Protein AF-A0A8C2FF23-F1 (afdb_monomer_lite)

Radius of gyration: 22.29 Å; chains: 1; bounding box: 34×63×42 Å

Foldseek 3Di:
DVVVVVVVVVVPPDPPPVVPPPPPDDDDPPDDDDPDDDFDDDDDPPPDDDPGPVVRVVVVCVVVVHDLVVDQWDWDDDVVDTDTDGRPPPPDPDDD

Organism: Cyprinus carpio (NCBI:txid7962)

Structure (mmCIF, N/CA/C/O backbone):
data_AF-A0A8C2FF23-F1
#
_entry.id   AF-A0A8C2FF23-F1
#
loop_
_atom_site.group_PDB
_atom_site.id
_atom_site.type_symbol
_atom_site.label_atom_id
_atom_site.label_alt_id
_atom_site.label_comp_id
_atom_site.label_asym_id
_atom_site.label_entity_id
_atom_site.label_seq_id
_atom_site.pdbx_PDB_ins_code
_atom_site.Cartn_x
_atom_site.Cartn_y
_atom_site.Cartn_z
_atom_site.occupancy
_atom_site.B_iso_or_equiv
_atom_site.auth_seq_id
_atom_site.auth_comp_id
_atom_site.auth_asym_id
_atom_site.auth_atom_id
_atom_site.pdbx_PDB_model_num
ATOM 1 N N . MET A 1 1 ? -19.368 45.536 3.076 1.00 52.81 1 MET A N 1
ATOM 2 C CA . MET A 1 1 ? -19.400 44.465 2.048 1.00 52.81 1 MET A CA 1
ATOM 3 C C . MET A 1 1 ? -17.985 44.078 1.576 1.00 52.81 1 MET A C 1
ATOM 5 O O . MET A 1 1 ? -17.739 43.984 0.384 1.00 52.81 1 MET A O 1
ATOM 9 N N . HIS A 1 2 ? -17.041 43.808 2.489 1.00 62.34 2 HIS A N 1
ATOM 10 C CA . HIS A 1 2 ? -15.662 43.439 2.111 1.00 62.34 2 HIS A CA 1
ATOM 11 C C . HIS A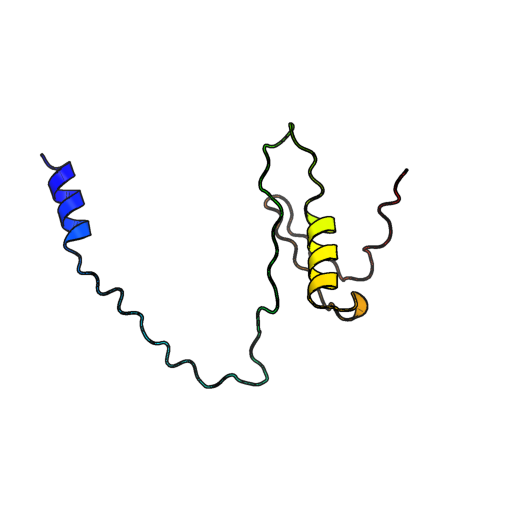 1 2 ? -15.472 41.941 1.833 1.00 62.34 2 HIS A C 1
ATOM 13 O O . HIS A 1 2 ? -14.668 41.575 0.983 1.00 62.34 2 HIS A O 1
ATOM 19 N N . ARG A 1 3 ? -16.240 41.057 2.489 1.00 61.47 3 ARG A N 1
ATOM 20 C CA . ARG A 1 3 ? -16.104 39.597 2.296 1.00 61.47 3 ARG A CA 1
ATOM 21 C C . ARG A 1 3 ? -16.434 39.138 0.870 1.00 61.47 3 ARG A C 1
ATOM 23 O O . ARG A 1 3 ? -15.812 38.202 0.386 1.00 61.47 3 ARG A O 1
ATOM 30 N N . VAL A 1 4 ? -17.373 39.804 0.193 1.00 67.12 4 VAL A N 1
ATOM 31 C CA . VAL A 1 4 ? -17.767 39.462 -1.188 1.00 67.12 4 VAL A CA 1
ATOM 32 C C . VAL A 1 4 ? -16.684 39.874 -2.193 1.00 67.12 4 VAL A C 1
ATOM 34 O O . VAL A 1 4 ? -16.403 39.138 -3.133 1.00 67.12 4 VAL A O 1
ATOM 37 N N . GLN A 1 5 ? -16.013 41.003 -1.955 1.00 64.81 5 GLN A N 1
ATOM 38 C CA . GLN A 1 5 ? -14.912 41.483 -2.798 1.00 64.81 5 GLN A CA 1
ATOM 39 C C . GLN A 1 5 ? -13.689 40.556 -2.719 1.00 64.81 5 GLN A C 1
ATOM 41 O O . GLN A 1 5 ? -13.078 40.266 -3.744 1.00 64.81 5 GLN A O 1
ATOM 46 N N . VAL A 1 6 ? -13.385 40.023 -1.528 1.00 67.12 6 VAL A N 1
ATOM 47 C CA . VAL A 1 6 ? -12.304 39.039 -1.334 1.00 67.12 6 VAL A CA 1
ATOM 48 C C . VAL A 1 6 ? -12.597 37.743 -2.098 1.00 67.12 6 VAL A C 1
ATOM 50 O O . VAL A 1 6 ? -11.738 37.253 -2.824 1.00 67.12 6 VAL A O 1
ATOM 53 N N . LEU A 1 7 ? -13.8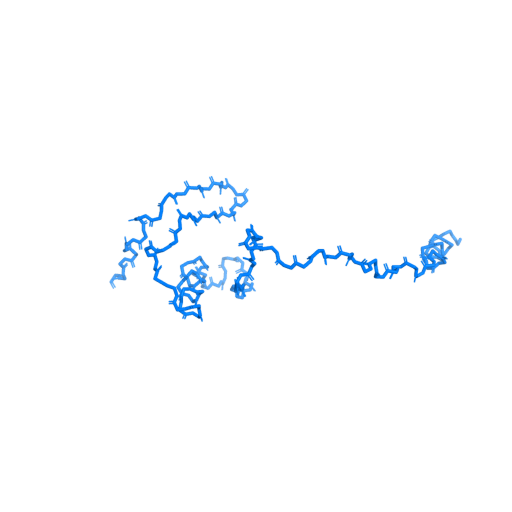28 37.223 -2.021 1.00 65.56 7 LEU A N 1
ATOM 54 C CA . LEU A 1 7 ? -14.234 36.033 -2.784 1.00 65.56 7 LEU A CA 1
ATOM 55 C C . LEU A 1 7 ? -14.171 36.263 -4.302 1.00 65.56 7 LEU A C 1
ATOM 57 O O . LEU A 1 7 ? -13.706 35.393 -5.037 1.00 65.56 7 LEU A O 1
ATOM 61 N N . SER A 1 8 ? -14.572 37.447 -4.772 1.00 65.31 8 SER A N 1
ATOM 62 C CA . SER A 1 8 ? -14.502 37.800 -6.193 1.00 65.31 8 SER A CA 1
ATOM 63 C C . SER A 1 8 ? -13.062 37.867 -6.716 1.00 65.31 8 SER A C 1
ATOM 65 O O . SER A 1 8 ? -12.825 37.501 -7.865 1.00 65.31 8 SER A O 1
ATOM 67 N N . GLY A 1 9 ? -12.092 38.286 -5.894 1.00 66.06 9 GLY A N 1
ATOM 68 C CA . GLY A 1 9 ? -10.671 38.315 -6.267 1.00 66.06 9 GLY A CA 1
ATOM 69 C C . GLY A 1 9 ? -10.076 36.922 -6.514 1.00 66.06 9 GLY A C 1
ATOM 70 O O . GLY A 1 9 ? -9.272 36.740 -7.430 1.00 66.06 9 GLY A O 1
ATOM 71 N N . HIS A 1 10 ? -10.529 35.916 -5.760 1.00 66.12 10 HIS A N 1
ATOM 72 C CA . HIS A 1 10 ? -10.107 34.525 -5.950 1.00 66.12 10 HIS A CA 1
ATOM 73 C C . HIS A 1 10 ? -10.727 33.879 -7.195 1.00 66.12 10 HIS A C 1
ATOM 75 O O . HIS A 1 10 ? -10.048 33.123 -7.881 1.00 66.12 10 HIS A O 1
ATOM 81 N N . LEU A 1 11 ? -11.979 34.211 -7.525 1.00 62.78 11 LEU A N 1
ATOM 82 C CA . LEU A 1 11 ? -12.646 33.719 -8.740 1.00 62.78 11 LEU A CA 1
ATOM 83 C C . LEU A 1 11 ? -12.117 34.387 -10.020 1.00 62.78 11 LEU A C 1
ATOM 85 O O . LEU A 1 11 ? -12.107 33.766 -11.079 1.00 62.78 11 LEU A O 1
ATOM 89 N N . SER A 1 12 ? -11.664 35.642 -9.921 1.00 57.75 12 SER A N 1
ATOM 90 C CA . SER A 1 12 ? -11.119 36.411 -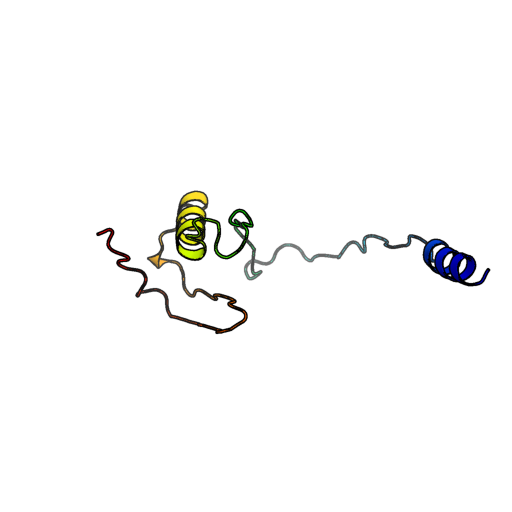11.050 1.00 57.75 12 SER A CA 1
ATOM 91 C C . SER A 1 12 ? -9.659 36.060 -11.369 1.00 57.75 12 SER A C 1
ATOM 93 O O . SER A 1 12 ? -9.158 36.395 -12.444 1.00 57.75 12 SER A O 1
ATOM 95 N N . THR A 1 13 ? -8.977 35.317 -10.483 1.00 59.72 13 THR A N 1
ATOM 96 C CA . THR A 1 13 ? -7.687 34.678 -10.790 1.00 59.72 13 THR A CA 1
ATOM 97 C C . THR A 1 13 ? -7.941 33.459 -11.674 1.00 59.72 13 THR A C 1
ATOM 99 O O . THR A 1 13 ? -7.873 32.309 -11.256 1.00 59.72 13 THR A O 1
ATOM 102 N N . ASN A 1 14 ? -8.327 33.778 -12.907 1.00 56.38 14 ASN A N 1
ATOM 103 C CA . ASN A 1 14 ? -8.010 33.114 -14.152 1.00 56.38 14 ASN A CA 1
ATOM 104 C C . ASN A 1 14 ? -7.545 31.664 -13.993 1.00 56.38 14 ASN A C 1
ATOM 106 O O . ASN A 1 14 ? -6.394 31.388 -13.649 1.00 56.38 14 ASN A O 1
ATOM 110 N N . ASN A 1 15 ? -8.480 30.781 -14.330 1.00 57.22 15 ASN A N 1
ATOM 111 C CA . ASN A 1 15 ? -8.407 29.350 -14.585 1.00 57.22 15 ASN A CA 1
ATOM 112 C C . ASN A 1 15 ? -7.327 28.943 -15.618 1.00 57.22 15 ASN A C 1
ATOM 114 O O . ASN A 1 15 ? -7.574 28.188 -16.553 1.00 57.22 15 ASN A O 1
ATOM 118 N N . ARG A 1 16 ? -6.091 29.412 -15.449 1.00 57.00 16 ARG A N 1
ATOM 119 C CA . ARG A 1 16 ? -4.898 28.833 -16.058 1.00 57.00 16 ARG A CA 1
ATOM 120 C C . ARG A 1 16 ? -4.222 27.919 -15.049 1.00 57.00 16 ARG A C 1
ATOM 122 O O . ARG A 1 16 ? -3.004 27.936 -14.903 1.00 57.00 16 ARG A O 1
ATOM 129 N N . VAL A 1 17 ? -4.997 27.005 -14.464 1.00 55.53 17 VAL A N 1
ATOM 130 C CA . VAL A 1 17 ? -4.469 25.653 -14.258 1.00 55.53 17 VAL A CA 1
ATOM 131 C C . VAL A 1 17 ? -4.395 25.032 -15.652 1.00 55.53 17 VAL A C 1
ATOM 133 O O . VAL A 1 17 ? -5.130 24.119 -16.009 1.00 55.53 17 VAL A O 1
ATOM 136 N N . GLY A 1 18 ? -3.535 25.611 -16.498 1.00 51.72 18 GLY A N 1
ATOM 137 C CA . GLY A 1 18 ? -3.039 24.912 -17.655 1.00 51.72 18 GLY A CA 1
ATOM 138 C C . GLY A 1 18 ? -2.441 23.658 -17.066 1.00 51.72 18 GLY A C 1
ATOM 139 O O . GLY A 1 18 ? -1.520 23.739 -16.251 1.00 51.72 18 GLY A O 1
ATOM 140 N N . MET A 1 19 ? -3.038 22.521 -17.403 1.00 54.41 19 MET A N 1
ATOM 141 C CA . MET A 1 19 ? -2.405 21.231 -17.252 1.00 54.41 19 MET A CA 1
ATOM 142 C C . MET A 1 19 ? -1.063 21.408 -17.957 1.00 54.41 19 MET A C 1
ATOM 144 O O . MET A 1 19 ? -1.001 21.409 -19.186 1.00 54.41 19 MET A O 1
ATOM 148 N N . ARG A 1 20 ? -0.010 21.738 -17.195 1.00 57.22 20 ARG A N 1
ATOM 149 C CA . ARG A 1 20 ? 1.343 21.777 -17.724 1.00 57.22 20 ARG A CA 1
ATOM 150 C C . ARG A 1 20 ? 1.527 20.344 -18.164 1.00 57.22 20 ARG A C 1
ATOM 152 O O . ARG A 1 20 ? 1.595 19.459 -17.314 1.00 57.22 20 ARG A O 1
ATOM 159 N N . GLN A 1 21 ? 1.459 20.111 -19.473 1.00 57.91 21 GLN A N 1
ATOM 160 C CA . GLN A 1 21 ? 1.864 18.840 -20.029 1.00 57.91 21 GLN A CA 1
ATOM 161 C C . GLN A 1 21 ? 3.311 18.716 -19.593 1.00 57.91 21 GLN A C 1
ATOM 163 O O . GLN A 1 21 ? 4.186 19.436 -20.074 1.00 57.91 21 GLN A O 1
ATOM 168 N N . SER A 1 22 ? 3.521 17.910 -18.555 1.00 63.56 22 SER A N 1
ATOM 169 C CA . SER A 1 22 ? 4.852 17.494 -18.187 1.00 63.56 22 SER A CA 1
ATOM 170 C C . SER A 1 22 ? 5.379 16.846 -19.453 1.00 63.56 22 SER A C 1
ATOM 172 O O . SER A 1 22 ? 4.755 15.912 -19.964 1.00 63.56 22 SER A O 1
ATOM 174 N N . SER A 1 23 ? 6.463 17.377 -20.008 1.00 61.66 23 SER A N 1
ATOM 175 C CA . SER A 1 23 ? 7.266 16.670 -20.996 1.00 61.66 23 SER A CA 1
ATOM 176 C C . SER A 1 23 ? 7.906 15.495 -20.260 1.00 61.66 23 SER A C 1
ATOM 178 O O . SER A 1 23 ? 9.094 15.517 -19.943 1.00 61.66 23 SER A O 1
ATOM 180 N N . ALA A 1 24 ? 7.081 14.535 -19.846 1.00 64.31 24 ALA A N 1
ATOM 181 C CA . ALA A 1 24 ? 7.530 13.326 -19.208 1.00 64.31 24 ALA A CA 1
ATOM 182 C C . ALA A 1 24 ? 8.362 12.622 -20.271 1.00 64.31 24 ALA A C 1
ATOM 184 O O . ALA A 1 24 ? 7.845 12.210 -21.311 1.00 64.31 24 ALA A O 1
ATOM 185 N N . SER A 1 25 ? 9.673 12.599 -20.039 1.00 67.88 25 SER A N 1
ATOM 186 C CA . SER A 1 25 ? 10.588 11.767 -20.800 1.00 67.88 25 SER A CA 1
ATOM 187 C C . SER A 1 25 ? 10.020 10.350 -20.846 1.00 67.88 25 SER A C 1
ATOM 189 O O . SER A 1 25 ? 9.384 9.909 -19.886 1.00 67.88 25 SER A O 1
ATOM 191 N N . ALA A 1 26 ? 10.217 9.664 -21.974 1.00 75.00 26 ALA A N 1
ATOM 192 C CA . ALA A 1 26 ? 9.810 8.275 -22.142 1.00 75.00 26 ALA A CA 1
ATOM 193 C C . ALA A 1 26 ? 10.227 7.447 -20.916 1.00 75.00 26 ALA A C 1
ATOM 195 O O . ALA A 1 26 ? 11.326 7.653 -20.397 1.00 75.00 26 ALA A O 1
ATOM 196 N N . ALA A 1 27 ? 9.336 6.555 -20.468 1.00 79.88 27 ALA A N 1
ATOM 197 C CA . ALA A 1 27 ? 9.534 5.735 -19.277 1.00 79.88 27 ALA A CA 1
ATOM 198 C C . ALA A 1 27 ? 10.923 5.084 -19.302 1.00 79.88 27 ALA A C 1
ATOM 200 O O . ALA A 1 27 ? 11.252 4.345 -20.234 1.00 79.88 27 ALA A O 1
ATOM 201 N N . ALA A 1 28 ? 11.744 5.396 -18.302 1.00 84.75 28 ALA A N 1
ATOM 202 C CA . ALA A 1 28 ? 13.078 4.844 -18.189 1.00 84.75 28 ALA A CA 1
ATOM 203 C C . ALA A 1 28 ? 13.024 3.492 -17.456 1.00 84.75 28 ALA A C 1
ATOM 205 O O . ALA A 1 28 ? 12.185 3.294 -16.574 1.00 84.75 28 ALA A O 1
ATOM 206 N N . PRO A 1 29 ? 13.950 2.557 -17.746 1.00 88.06 29 PRO A N 1
ATOM 207 C CA . PRO A 1 29 ? 13.975 1.243 -17.095 1.00 88.06 29 PRO A CA 1
ATOM 208 C C . PRO A 1 29 ? 14.152 1.300 -15.569 1.00 88.06 29 PRO A C 1
ATOM 210 O O . PRO A 1 29 ? 13.855 0.327 -14.885 1.00 88.06 29 PRO A O 1
ATOM 213 N N . ASN A 1 30 ? 14.661 2.421 -15.050 1.00 89.38 30 ASN A N 1
ATOM 214 C CA . ASN A 1 30 ? 15.001 2.618 -13.639 1.00 89.38 30 ASN A CA 1
ATOM 215 C C . ASN A 1 30 ? 13.998 3.514 -12.894 1.00 89.38 30 ASN A C 1
ATOM 217 O O . ASN A 1 30 ? 14.265 3.919 -11.762 1.00 89.38 30 ASN A O 1
ATOM 221 N N . ASP A 1 31 ? 12.874 3.859 -13.521 1.00 90.62 31 ASP A N 1
ATOM 222 C CA . ASP A 1 31 ? 11.850 4.668 -12.871 1.00 90.62 31 ASP A CA 1
ATOM 223 C C . ASP A 1 31 ? 11.126 3.856 -11.788 1.00 90.62 31 ASP A C 1
ATOM 225 O O . ASP A 1 31 ? 10.792 2.682 -11.964 1.00 90.62 31 ASP A O 1
ATOM 229 N N . ILE A 1 32 ? 10.849 4.491 -10.647 1.00 88.56 32 ILE A N 1
ATOM 230 C CA . ILE A 1 32 ? 10.102 3.863 -9.554 1.00 88.56 32 ILE A CA 1
ATOM 231 C C . ILE A 1 32 ? 8.605 3.992 -9.833 1.00 88.56 32 ILE A C 1
ATOM 233 O O . ILE A 1 32 ? 8.047 5.090 -9.814 1.00 88.56 32 ILE A O 1
ATOM 237 N N . ALA A 1 33 ? 7.946 2.858 -10.065 1.00 90.62 33 ALA A N 1
ATOM 238 C CA . ALA A 1 33 ? 6.524 2.799 -10.381 1.00 90.62 33 ALA A CA 1
ATOM 239 C C . ALA A 1 33 ? 5.665 2.409 -9.166 1.00 90.62 33 ALA A C 1
ATOM 241 O O . ALA A 1 33 ? 6.027 1.540 -8.371 1.00 90.62 33 ALA A O 1
ATOM 242 N N . VAL A 1 34 ? 4.474 3.006 -9.058 1.00 92.00 34 VAL A N 1
ATOM 243 C CA . VAL A 1 34 ? 3.436 2.560 -8.117 1.00 92.00 34 VAL A CA 1
ATOM 244 C C . VAL A 1 34 ? 2.624 1.457 -8.787 1.00 92.00 34 VAL A C 1
ATOM 246 O O . VAL A 1 34 ? 1.852 1.723 -9.702 1.00 92.00 34 VAL A O 1
ATOM 249 N N . VAL A 1 35 ? 2.806 0.216 -8.335 1.00 92.75 35 VAL A N 1
ATOM 250 C CA . VAL A 1 35 ? 2.171 -0.962 -8.953 1.00 92.75 35 VAL A CA 1
ATOM 251 C C . VAL A 1 35 ? 0.712 -1.122 -8.521 1.00 92.75 35 VAL A C 1
ATOM 253 O O . VAL A 1 35 ? -0.145 -1.463 -9.331 1.00 92.75 35 VAL A O 1
ATOM 256 N N . HIS A 1 36 ? 0.417 -0.888 -7.241 1.00 93.56 36 HIS A N 1
ATOM 257 C CA . HIS A 1 36 ? -0.911 -1.111 -6.675 1.00 93.56 36 HIS A CA 1
ATOM 258 C C . HIS A 1 36 ? -1.159 -0.224 -5.445 1.00 93.56 36 HIS A C 1
ATOM 260 O O . HIS A 1 36 ? -0.216 0.175 -4.760 1.00 93.56 36 HIS A O 1
ATOM 266 N N . GLY A 1 37 ? -2.430 0.065 -5.146 1.00 90.31 37 GLY A N 1
ATOM 267 C CA . GLY A 1 37 ? -2.837 0.845 -3.979 1.00 90.31 37 GLY A CA 1
ATOM 268 C C . GLY A 1 37 ? -4.194 0.404 -3.435 1.00 90.31 37 GLY A C 1
ATOM 269 O O . GLY A 1 37 ? -5.203 0.485 -4.129 1.00 90.31 37 GLY A O 1
ATOM 270 N N . LEU A 1 38 ? -4.218 -0.009 -2.166 1.00 93.06 38 LEU A N 1
ATOM 271 C CA . LEU A 1 38 ? -5.421 -0.448 -1.461 1.00 93.06 38 LEU A CA 1
ATOM 272 C C . LEU A 1 38 ? -5.514 0.231 -0.093 1.00 93.06 38 LEU A C 1
ATOM 274 O O . LEU A 1 38 ? -4.507 0.459 0.577 1.00 93.06 38 LEU A O 1
ATOM 278 N N . ARG A 1 39 ? -6.739 0.534 0.345 1.00 91.25 39 ARG A N 1
ATOM 279 C CA . ARG A 1 39 ? -7.009 1.091 1.675 1.00 91.25 39 ARG A CA 1
ATOM 280 C C . ARG A 1 39 ? -8.157 0.363 2.356 1.00 91.25 39 ARG A C 1
ATOM 282 O O . ARG A 1 39 ? -9.086 -0.096 1.695 1.00 91.25 39 ARG A O 1
ATOM 289 N N . THR A 1 40 ? -8.145 0.334 3.684 1.00 88.81 40 THR A N 1
ATOM 290 C CA . THR A 1 40 ? -9.317 -0.095 4.454 1.00 88.81 40 THR A CA 1
ATOM 291 C C . THR A 1 40 ? -10.406 0.973 4.456 1.00 88.81 40 THR A C 1
ATOM 293 O O . THR A 1 40 ? -10.138 2.165 4.284 1.00 88.81 40 THR A O 1
ATOM 296 N N . ALA A 1 41 ? -11.639 0.565 4.760 1.00 87.75 41 ALA A N 1
ATOM 297 C CA . ALA A 1 41 ? -12.684 1.505 5.142 1.00 87.75 41 ALA A CA 1
ATOM 298 C C . ALA A 1 41 ? -12.261 2.337 6.369 1.00 87.75 41 ALA A C 1
ATOM 300 O O . ALA A 1 41 ? -11.567 1.851 7.268 1.00 87.75 41 ALA A O 1
ATOM 301 N N . ILE A 1 42 ? -12.697 3.597 6.413 1.00 85.69 42 ILE A N 1
ATOM 302 C CA . ILE A 1 42 ? -12.451 4.500 7.540 1.00 85.69 42 ILE A CA 1
ATOM 303 C C . ILE A 1 42 ? -13.617 4.346 8.515 1.00 85.69 42 ILE A C 1
ATOM 305 O O . ILE A 1 42 ? -14.749 4.704 8.201 1.00 85.69 42 ILE A O 1
ATOM 309 N N . SER A 1 43 ? -13.344 3.796 9.694 1.00 81.56 43 SER A N 1
ATOM 310 C CA . SER A 1 43 ? -14.348 3.579 10.741 1.00 81.56 43 SER A CA 1
ATOM 311 C C . SER A 1 43 ? -14.091 4.461 11.970 1.00 81.56 43 SER A C 1
ATOM 313 O O . SER A 1 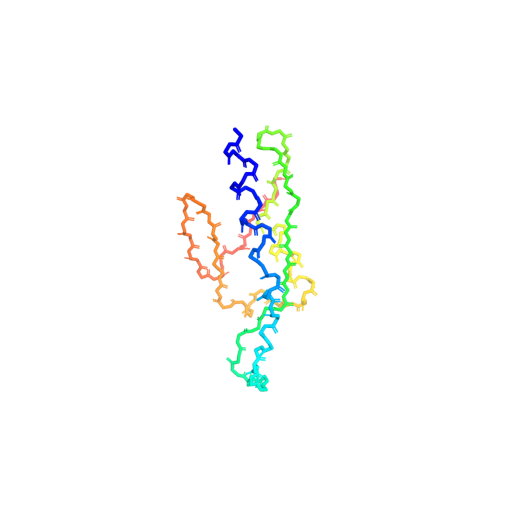43 ? -13.007 5.018 12.156 1.00 81.56 43 SER A O 1
ATOM 315 N N . ARG A 1 44 ? -15.111 4.648 12.814 1.00 80.44 44 ARG A N 1
ATOM 316 C CA . ARG A 1 44 ? -14.973 5.459 14.030 1.00 80.44 44 ARG A CA 1
ATOM 317 C C . ARG A 1 44 ? -14.135 4.721 15.070 1.00 80.44 44 ARG A C 1
ATOM 319 O O . ARG A 1 44 ? -14.395 3.557 15.378 1.00 80.44 44 ARG A O 1
ATOM 326 N N . ALA A 1 45 ? -13.172 5.427 15.658 1.00 80.12 45 ALA A N 1
ATOM 327 C CA . ALA A 1 45 ? -12.362 4.900 16.751 1.00 80.12 45 ALA A CA 1
ATOM 328 C C . ALA A 1 45 ? -13.244 4.392 17.910 1.00 80.12 45 ALA A C 1
ATOM 330 O O . ALA A 1 45 ? -14.305 4.953 18.185 1.00 80.12 45 ALA A O 1
ATOM 331 N N . LYS A 1 46 ? -12.789 3.332 18.592 1.00 73.31 46 LYS A N 1
ATOM 332 C CA . LYS A 1 46 ? -13.423 2.710 19.776 1.00 73.31 46 LYS A CA 1
ATOM 333 C C . LYS A 1 46 ? -14.808 2.066 19.580 1.00 73.31 46 LYS A C 1
ATOM 335 O O . LYS A 1 46 ? -15.318 1.491 20.534 1.00 73.31 46 LYS A O 1
ATOM 340 N N . ARG A 1 47 ? -15.421 2.128 18.392 1.00 69.31 47 ARG A N 1
ATOM 341 C CA . ARG A 1 47 ? -16.771 1.573 18.142 1.00 69.31 47 ARG A CA 1
ATOM 342 C C . ARG A 1 47 ? -16.847 0.608 16.949 1.00 69.31 47 ARG A C 1
ATOM 344 O O . ARG A 1 47 ? -17.924 0.105 16.653 1.00 69.31 47 ARG A O 1
ATOM 351 N N . GLY A 1 48 ? -15.728 0.350 16.272 1.00 64.88 48 GLY A N 1
ATOM 352 C CA . GLY A 1 48 ? -15.633 -0.578 15.141 1.00 64.88 48 GLY A CA 1
ATOM 353 C C . GLY A 1 48 ? -14.530 -1.622 15.320 1.00 64.88 48 GLY A C 1
ATOM 354 O O . GLY A 1 48 ? -13.581 -1.416 16.076 1.00 64.88 48 GLY A O 1
ATOM 355 N N . SER A 1 49 ? -14.650 -2.740 14.603 1.00 64.88 49 SER A N 1
ATOM 356 C CA . SER A 1 49 ? -13.612 -3.765 14.481 1.00 64.88 49 SER A CA 1
ATOM 357 C C . SER A 1 49 ? -12.572 -3.332 13.444 1.00 64.88 49 SER A C 1
ATOM 359 O O . SER A 1 49 ? -12.884 -3.236 12.258 1.00 64.88 49 SER A O 1
ATOM 361 N N . PHE A 1 50 ? -11.335 -3.082 13.871 1.00 65.00 50 PHE A N 1
ATOM 362 C CA . PHE A 1 50 ? -10.253 -2.653 12.986 1.00 65.00 50 PHE A CA 1
ATOM 363 C C . PHE A 1 50 ? -9.097 -3.656 13.001 1.00 65.00 50 PHE A C 1
ATOM 365 O O . PHE A 1 50 ? -8.360 -3.755 13.976 1.00 65.00 50 PHE A O 1
ATOM 372 N N . LYS A 1 51 ? -8.903 -4.363 11.885 1.00 65.44 51 LYS A N 1
ATOM 373 C CA . LYS A 1 51 ? -7.659 -5.076 11.556 1.00 65.44 51 LYS A CA 1
ATOM 374 C C . LYS A 1 51 ? -7.053 -4.383 10.338 1.00 65.44 51 LYS A C 1
ATOM 376 O O . LYS A 1 51 ? -7.332 -4.770 9.211 1.00 65.44 51 LYS A O 1
ATOM 381 N N . LEU A 1 52 ? -6.342 -3.275 10.563 1.00 78.62 52 LEU A N 1
ATOM 382 C CA . LEU A 1 52 ? -6.041 -2.316 9.492 1.00 78.62 52 LEU A CA 1
ATOM 383 C C . LEU A 1 52 ? -4.885 -2.757 8.586 1.00 78.62 52 LEU A C 1
ATOM 385 O O . LEU A 1 52 ? -5.040 -2.825 7.373 1.00 78.62 52 LEU A O 1
ATOM 389 N N . LEU A 1 53 ? -3.728 -3.066 9.178 1.00 85.44 53 LEU A N 1
ATOM 390 C CA . LEU A 1 53 ? -2.489 -3.240 8.418 1.00 85.44 53 LEU A CA 1
ATOM 391 C C . LEU A 1 53 ? -2.365 -4.631 7.783 1.00 85.44 53 LEU A C 1
ATOM 393 O O . LEU A 1 53 ? -2.060 -4.741 6.599 1.00 85.44 53 LEU A O 1
ATOM 397 N N . SER A 1 54 ? -2.639 -5.694 8.545 1.00 87.44 54 SER A N 1
ATOM 398 C CA . SER A 1 54 ? -2.486 -7.073 8.059 1.00 87.44 54 SER A CA 1
ATOM 399 C C . SER A 1 54 ? -3.459 -7.417 6.930 1.00 87.44 54 SER A C 1
ATOM 401 O O . SER A 1 54 ? -3.085 -8.122 5.992 1.00 87.44 54 SER A O 1
ATOM 403 N N . ALA A 1 55 ? -4.686 -6.888 6.991 1.00 89.44 55 ALA A N 1
ATOM 404 C CA . ALA A 1 55 ? -5.694 -7.081 5.954 1.00 89.44 55 ALA A CA 1
ATOM 405 C C . ALA A 1 55 ? -5.252 -6.461 4.623 1.00 89.44 55 ALA A C 1
ATOM 407 O O . ALA A 1 55 ? -5.323 -7.124 3.591 1.00 89.44 55 ALA A O 1
ATOM 408 N N . VAL A 1 56 ? -4.744 -5.223 4.654 1.00 90.69 56 VAL A N 1
ATOM 409 C CA . VAL A 1 56 ? -4.268 -4.536 3.445 1.00 90.69 56 VAL A CA 1
ATOM 410 C C . VAL A 1 56 ? -3.027 -5.219 2.895 1.00 90.69 56 VAL A C 1
ATOM 412 O O . VAL A 1 56 ? -3.013 -5.545 1.716 1.00 90.69 56 VAL A O 1
ATOM 415 N N . MET A 1 57 ? -2.027 -5.518 3.729 1.00 91.12 57 MET A N 1
ATOM 416 C CA . MET A 1 57 ? -0.810 -6.190 3.256 1.00 91.12 57 MET A CA 1
ATOM 417 C C . MET A 1 57 ? -1.110 -7.535 2.592 1.00 91.12 57 MET A C 1
ATOM 419 O O . MET A 1 57 ? -0.583 -7.832 1.523 1.00 91.12 57 MET A O 1
ATOM 423 N N . SER A 1 58 ? -2.014 -8.325 3.175 1.00 90.25 58 SER A N 1
ATOM 424 C CA . SER A 1 58 ? -2.409 -9.612 2.598 1.00 90.25 58 SER A CA 1
ATOM 425 C C . SER A 1 58 ? -3.169 -9.456 1.282 1.00 90.25 58 SER A C 1
ATOM 427 O O . SER A 1 58 ? -2.988 -10.265 0.379 1.00 90.25 58 SER A O 1
ATOM 429 N N . ALA A 1 59 ? -4.040 -8.452 1.177 1.00 91.88 59 ALA A N 1
ATOM 430 C CA . ALA A 1 59 ? -4.820 -8.208 -0.030 1.00 91.88 59 ALA A CA 1
ATOM 431 C C . ALA A 1 59 ? -3.940 -7.688 -1.175 1.00 91.88 59 ALA A C 1
ATOM 433 O O . ALA A 1 59 ? -4.003 -8.240 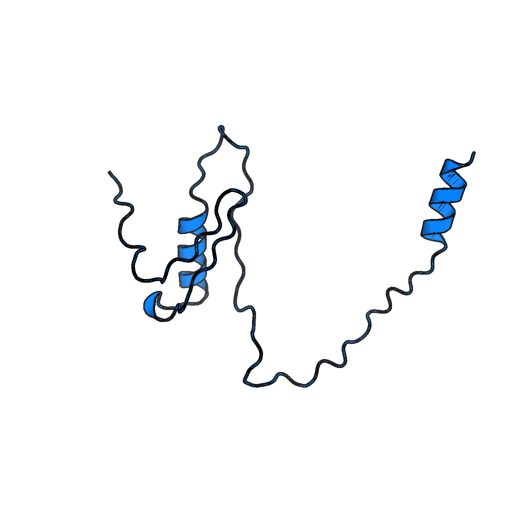-2.264 1.00 91.88 59 ALA A O 1
ATOM 434 N N . VAL A 1 60 ? -3.029 -6.743 -0.915 1.00 93.62 60 VAL A N 1
ATOM 435 C CA . VAL A 1 60 ? -2.101 -6.228 -1.938 1.00 93.62 60 VAL A CA 1
ATOM 436 C C . VAL A 1 60 ? -1.210 -7.338 -2.499 1.00 93.62 60 VAL A C 1
ATOM 438 O O . VAL A 1 60 ? -1.056 -7.454 -3.711 1.00 93.62 60 VAL A O 1
ATOM 441 N N . LEU A 1 61 ? -0.644 -8.191 -1.637 1.00 92.44 61 LEU A N 1
ATOM 442 C CA . LEU A 1 61 ? 0.203 -9.300 -2.093 1.00 92.44 61 LEU A CA 1
ATOM 443 C C . LEU A 1 61 ? -0.575 -10.311 -2.945 1.00 92.44 61 LEU A C 1
ATOM 445 O O . LEU A 1 61 ? -0.029 -10.839 -3.912 1.00 92.44 61 LEU A O 1
ATOM 449 N N . LYS A 1 62 ? -1.850 -10.553 -2.617 1.00 94.12 62 LYS A N 1
ATOM 450 C CA . LYS A 1 62 ? -2.735 -11.416 -3.409 1.00 94.12 62 LYS A CA 1
ATOM 451 C C . LYS A 1 62 ? -3.110 -10.782 -4.745 1.00 94.12 62 LYS A C 1
ATOM 453 O O . LYS A 1 62 ? -3.007 -11.462 -5.758 1.00 94.12 62 LYS A O 1
ATOM 458 N N . ASP A 1 63 ? -3.486 -9.507 -4.753 1.00 94.56 63 ASP A N 1
ATOM 459 C CA . ASP A 1 63 ? -3.954 -8.803 -5.952 1.00 94.56 63 ASP A CA 1
ATOM 460 C C . ASP A 1 63 ? -2.848 -8.669 -7.006 1.00 94.56 63 ASP A C 1
ATOM 462 O O . ASP A 1 63 ? -3.108 -8.808 -8.198 1.00 94.56 63 ASP A O 1
ATOM 466 N N . VAL A 1 64 ? -1.601 -8.447 -6.575 1.00 94.38 64 VAL A N 1
ATOM 467 C CA . VAL A 1 64 ? -0.437 -8.379 -7.479 1.00 94.38 64 VAL A CA 1
ATOM 468 C C . VAL A 1 64 ? 0.179 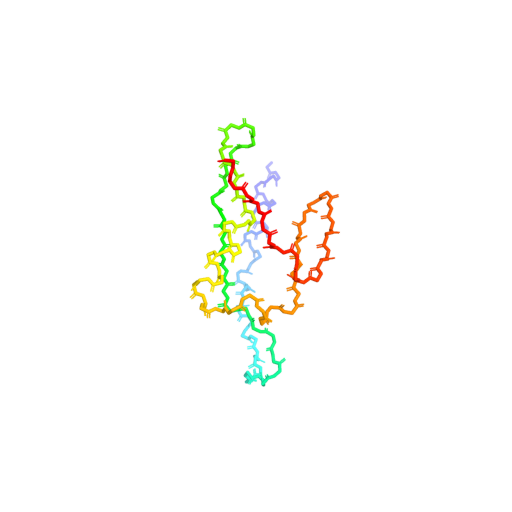-9.769 -7.725 1.00 94.38 64 VAL A C 1
ATOM 470 O O . VAL A 1 64 ? 1.032 -9.928 -8.593 1.00 94.38 64 VAL A O 1
ATOM 473 N N . GLY A 1 65 ? -0.228 -10.797 -6.972 1.00 92.81 65 GLY A N 1
ATOM 474 C CA . GLY A 1 65 ? 0.353 -12.141 -7.060 1.00 92.81 65 GLY A CA 1
ATOM 475 C C . GLY A 1 65 ? 1.831 -12.200 -6.652 1.00 92.81 65 GLY A C 1
ATOM 476 O O . GLY A 1 65 ? 2.572 -13.070 -7.112 1.00 92.81 65 GLY A O 1
ATOM 477 N N . LEU A 1 66 ? 2.287 -11.268 -5.808 1.00 91.75 66 LEU A N 1
ATOM 478 C CA . LEU A 1 66 ? 3.679 -11.197 -5.369 1.00 91.75 66 LEU A CA 1
ATOM 479 C C . LEU A 1 66 ? 3.933 -12.120 -4.180 1.00 91.75 66 LEU A C 1
ATOM 481 O O . LEU A 1 66 ? 3.180 -12.159 -3.206 1.00 91.75 66 LEU A O 1
ATOM 485 N N . ARG A 1 67 ? 5.067 -12.823 -4.223 1.00 91.44 67 ARG A N 1
ATOM 486 C CA . ARG A 1 67 ? 5.548 -13.586 -3.070 1.00 91.44 67 ARG A CA 1
ATOM 487 C C . ARG A 1 67 ? 6.090 -12.620 -2.009 1.00 91.44 67 ARG A C 1
ATOM 489 O O . ARG A 1 67 ? 6.913 -11.775 -2.360 1.00 91.44 67 ARG A O 1
ATOM 496 N N . PRO A 1 68 ? 5.743 -12.788 -0.719 1.00 88.19 68 PRO A N 1
ATOM 497 C CA . PRO A 1 68 ? 6.251 -11.930 0.355 1.00 88.19 68 PRO A CA 1
ATOM 498 C C . PRO A 1 68 ? 7.785 -11.874 0.430 1.00 88.19 68 PRO A C 1
ATOM 500 O O . PRO A 1 68 ? 8.345 -10.862 0.826 1.00 88.19 68 PRO A O 1
ATOM 503 N N . SER A 1 69 ? 8.475 -12.937 0.004 1.00 89.69 69 SER A N 1
ATOM 504 C CA . SER A 1 69 ? 9.942 -13.024 -0.012 1.00 89.69 69 SER A CA 1
ATOM 505 C C . SER A 1 69 ? 10.627 -12.086 -1.013 1.00 89.69 69 SER A C 1
ATOM 507 O O . SER A 1 69 ? 11.838 -11.920 -0.946 1.00 89.69 69 SER A O 1
ATOM 509 N N . LEU A 1 70 ? 9.887 -11.539 -1.984 1.00 90.62 70 LEU A N 1
ATOM 510 C CA . LEU A 1 70 ? 10.405 -10.573 -2.961 1.00 90.62 70 LEU A CA 1
ATOM 511 C C . LEU A 1 70 ? 10.286 -9.126 -2.466 1.00 90.62 70 LEU A C 1
ATOM 513 O O . LEU A 1 70 ? 10.772 -8.209 -3.122 1.00 90.62 70 LEU A O 1
ATOM 517 N N . LEU A 1 71 ? 9.620 -8.911 -1.331 1.00 89.06 71 LEU A N 1
ATOM 518 C CA . LEU A 1 71 ? 9.441 -7.594 -0.747 1.00 89.06 71 LEU A CA 1
ATOM 519 C C . LEU A 1 71 ? 10.718 -7.207 0.010 1.00 89.06 71 LEU A C 1
ATOM 521 O O . LEU A 1 71 ? 11.063 -7.833 1.009 1.00 89.06 71 LEU A O 1
ATOM 525 N N . GLY A 1 72 ? 11.437 -6.203 -0.497 1.00 89.94 72 GLY A N 1
ATOM 526 C CA . GLY A 1 72 ? 12.729 -5.790 0.064 1.00 89.94 72 GLY A CA 1
ATOM 527 C C . GLY A 1 72 ? 12.617 -5.009 1.373 1.00 89.94 72 GLY A C 1
ATOM 528 O O . GLY A 1 72 ? 13.446 -5.185 2.261 1.00 89.94 72 GLY A O 1
ATOM 529 N N . ASP A 1 73 ? 11.587 -4.173 1.506 1.00 89.19 73 ASP A N 1
ATOM 530 C CA . ASP A 1 73 ? 11.340 -3.376 2.708 1.00 89.19 73 ASP A CA 1
ATOM 531 C C . ASP A 1 73 ? 9.857 -2.993 2.826 1.00 89.19 73 ASP A C 1
ATOM 533 O O . ASP A 1 73 ? 9.113 -3.002 1.840 1.00 89.19 73 ASP A O 1
ATOM 537 N N . VAL A 1 74 ? 9.427 -2.653 4.041 1.00 88.88 74 VAL A N 1
ATOM 538 C CA . VAL A 1 74 ? 8.073 -2.194 4.352 1.00 88.88 74 VAL A CA 1
ATOM 539 C C . VAL A 1 74 ? 8.140 -0.960 5.245 1.00 88.88 74 VAL A C 1
ATOM 541 O O . VAL A 1 74 ? 8.409 -1.039 6.443 1.00 88.88 74 VAL A O 1
ATOM 544 N N . CYS A 1 75 ? 7.788 0.189 4.672 1.00 87.38 75 CYS A N 1
ATOM 545 C CA . CYS A 1 75 ? 7.654 1.442 5.408 1.00 87.38 75 CYS A CA 1
ATOM 546 C C . CYS A 1 75 ? 6.212 1.622 5.903 1.00 87.38 75 CYS A C 1
ATOM 548 O O . CYS A 1 75 ? 5.290 1.768 5.097 1.00 87.38 75 CYS A O 1
ATOM 550 N N . VAL A 1 76 ? 6.003 1.665 7.225 1.00 87.50 76 VAL A N 1
ATOM 551 C CA . VAL A 1 76 ? 4.680 1.913 7.825 1.00 87.50 76 VAL A CA 1
ATOM 552 C C . VAL A 1 76 ? 4.652 3.282 8.497 1.00 87.50 76 VAL A C 1
ATOM 554 O O . VAL A 1 76 ? 5.268 3.502 9.538 1.00 87.50 76 VAL A O 1
ATOM 557 N N . GLY A 1 77 ? 3.881 4.207 7.926 1.00 83.75 77 GLY A N 1
ATOM 558 C CA . GLY A 1 77 ? 3.614 5.499 8.548 1.00 83.75 77 GLY A CA 1
ATOM 559 C C . GLY A 1 77 ? 2.563 5.373 9.649 1.00 83.75 77 GLY A C 1
ATOM 560 O O . GLY A 1 77 ? 1.375 5.246 9.357 1.00 83.75 77 GLY A O 1
ATOM 561 N N . ASN A 1 78 ? 2.974 5.441 10.914 1.00 79.38 78 ASN A N 1
ATOM 562 C CA . ASN A 1 78 ? 2.063 5.642 12.037 1.00 79.38 78 ASN A CA 1
ATOM 563 C C . ASN A 1 78 ? 2.391 6.996 12.694 1.00 79.38 78 ASN A C 1
ATOM 565 O O . ASN A 1 78 ? 3.546 7.243 13.034 1.00 79.38 78 ASN A O 1
ATOM 569 N N . PRO A 1 79 ? 1.400 7.888 12.895 1.00 63.72 79 PRO A N 1
ATOM 570 C CA . PRO A 1 79 ? 1.636 9.239 13.410 1.00 63.72 79 PRO A CA 1
ATOM 571 C C . PRO A 1 79 ? 2.282 9.282 14.802 1.00 63.72 79 PRO A C 1
ATOM 573 O O . PRO A 1 79 ? 2.745 10.338 15.217 1.00 63.72 79 PRO A O 1
ATOM 576 N N . LYS A 1 80 ? 2.300 8.164 15.539 1.00 60.66 80 LYS A N 1
ATOM 577 C CA . LYS A 1 80 ? 2.966 8.061 16.844 1.00 60.66 80 LYS A CA 1
ATOM 578 C C . LYS A 1 80 ? 4.326 7.366 16.803 1.00 60.66 80 LYS A C 1
ATOM 580 O O . LYS A 1 80 ? 5.087 7.522 17.748 1.00 60.66 80 LYS A O 1
ATOM 585 N N . VAL A 1 81 ? 4.609 6.570 15.771 1.00 50.38 81 VAL A N 1
ATOM 586 C CA . VAL A 1 81 ? 5.779 5.685 15.700 1.00 50.38 81 VAL A CA 1
ATOM 587 C C . VAL A 1 81 ? 6.137 5.456 14.230 1.00 50.38 81 VAL A C 1
ATOM 589 O O . VAL A 1 81 ? 5.335 4.899 13.488 1.00 50.38 81 VAL A O 1
ATOM 592 N N . ILE A 1 82 ? 7.344 5.831 13.807 1.00 49.06 82 ILE A N 1
ATOM 593 C CA . ILE A 1 82 ? 7.889 5.386 12.517 1.00 49.06 82 ILE A CA 1
ATOM 594 C C . ILE A 1 82 ? 8.636 4.081 12.792 1.00 49.06 82 ILE A C 1
ATOM 596 O O . ILE A 1 82 ? 9.635 4.086 13.504 1.00 49.06 82 ILE A O 1
ATOM 600 N N . HIS A 1 83 ? 8.122 2.966 12.276 1.00 55.59 83 HIS A N 1
ATOM 601 C CA . HIS A 1 83 ? 8.791 1.666 12.333 1.00 55.59 83 HIS A CA 1
ATOM 602 C C . HIS A 1 83 ? 9.235 1.292 10.916 1.00 55.59 83 HIS A C 1
ATOM 604 O O . HIS A 1 83 ? 8.401 1.167 10.018 1.00 55.59 83 HIS A O 1
ATOM 610 N N . THR A 1 84 ? 10.538 1.100 10.735 1.00 52.69 84 THR A N 1
ATOM 611 C CA . THR A 1 84 ? 11.140 0.403 9.595 1.00 52.69 84 THR A CA 1
ATOM 612 C C . THR A 1 84 ? 11.620 -0.947 10.108 1.00 52.69 84 THR A C 1
ATOM 614 O O . THR A 1 84 ? 12.486 -1.019 10.978 1.00 52.69 84 THR A O 1
ATOM 617 N N . THR A 1 85 ? 11.005 -2.028 9.636 1.00 51.16 85 THR A N 1
ATOM 618 C CA . THR A 1 85 ? 11.395 -3.393 10.011 1.00 51.16 85 THR A CA 1
ATOM 619 C C . THR A 1 85 ? 11.731 -4.178 8.752 1.00 51.16 85 THR A C 1
ATOM 621 O O . THR A 1 85 ? 10.869 -4.249 7.872 1.00 51.16 85 THR A O 1
ATOM 624 N N . PRO A 1 86 ? 12.911 -4.820 8.670 1.00 48.06 86 PRO A N 1
ATOM 625 C CA . PRO A 1 86 ? 13.188 -5.759 7.593 1.00 48.06 86 PRO A CA 1
ATOM 626 C C . PRO A 1 86 ? 12.156 -6.899 7.620 1.00 48.06 86 PRO A C 1
ATOM 628 O O . PRO A 1 86 ? 11.674 -7.307 8.678 1.00 48.06 86 PRO A O 1
ATOM 631 N N . VAL A 1 87 ? 11.802 -7.404 6.439 1.00 50.09 87 VAL A N 1
ATOM 632 C CA . VAL A 1 87 ? 10.570 -8.168 6.174 1.00 50.09 87 VAL A CA 1
ATOM 633 C C . VAL A 1 87 ? 10.466 -9.600 6.765 1.00 50.09 87 VAL A C 1
ATOM 635 O O . VAL A 1 87 ? 9.342 -10.105 6.794 1.00 50.09 87 VAL A O 1
ATOM 638 N N . PRO A 1 88 ? 11.483 -10.312 7.313 1.00 44.81 88 PRO A N 1
ATOM 639 C CA . PRO A 1 88 ? 11.280 -11.729 7.638 1.00 44.81 88 PRO A CA 1
ATOM 640 C C . PRO A 1 88 ? 10.523 -12.004 8.958 1.00 44.81 88 PRO A C 1
ATOM 642 O O . PRO A 1 88 ? 10.504 -13.144 9.407 1.00 44.81 88 PRO A O 1
ATOM 645 N N . GLN A 1 89 ? 9.879 -11.016 9.595 1.00 43.88 89 GLN A N 1
ATOM 646 C CA . GLN A 1 89 ? 9.201 -11.174 10.899 1.00 43.88 89 GLN A CA 1
ATOM 647 C C . GLN A 1 89 ? 7.714 -10.763 10.860 1.00 43.88 89 GLN A C 1
ATOM 649 O O . GLN A 1 89 ? 7.230 -10.010 11.698 1.00 43.88 89 GLN A O 1
ATOM 654 N N . LEU A 1 90 ? 6.962 -11.272 9.882 1.00 48.22 90 LEU A N 1
ATOM 655 C CA . LEU A 1 90 ? 5.490 -11.225 9.863 1.00 48.22 90 LEU A CA 1
ATOM 656 C C . LEU A 1 90 ? 4.911 -12.648 9.837 1.00 48.22 90 LEU A C 1
ATOM 658 O O . LEU A 1 90 ? 4.019 -12.971 9.058 1.00 48.22 90 LEU A O 1
ATOM 662 N N . THR A 1 91 ? 5.432 -13.526 10.694 1.00 45.84 91 THR A N 1
ATOM 663 C CA . THR A 1 91 ? 4.819 -14.828 10.972 1.00 45.84 91 THR A CA 1
ATOM 664 C C . THR A 1 91 ? 4.140 -14.805 12.335 1.00 45.84 91 THR A C 1
ATOM 666 O O . THR A 1 91 ? 4.779 -14.540 13.347 1.00 45.84 91 THR A O 1
ATOM 669 N N . SER A 1 92 ? 2.857 -15.165 12.327 1.00 39.78 92 SER A N 1
ATOM 670 C CA . SER A 1 92 ? 2.003 -15.483 13.476 1.00 39.78 92 SER A CA 1
ATOM 671 C C . SER A 1 92 ? 1.439 -14.306 14.289 1.00 39.78 92 SER A C 1
ATOM 673 O O . SER A 1 92 ? 1.930 -13.935 15.349 1.00 39.78 92 SER A O 1
ATOM 675 N N . CYS A 1 93 ? 0.291 -13.783 13.846 1.00 38.59 93 CYS A N 1
ATOM 676 C CA . CYS A 1 93 ? -0.788 -13.523 14.799 1.00 38.59 93 CYS A CA 1
ATOM 677 C C . CYS A 1 93 ? -1.661 -14.780 14.810 1.00 38.59 93 CYS A C 1
ATOM 679 O O . CYS A 1 93 ? -2.617 -14.879 14.037 1.00 38.59 93 CYS A O 1
ATOM 681 N N . GLU A 1 94 ? -1.265 -15.761 15.620 1.00 35.19 94 GLU A N 1
ATOM 682 C CA . GLU A 1 94 ? -2.072 -16.939 15.914 1.00 35.19 94 GLU A CA 1
ATOM 683 C C . GLU A 1 94 ? -3.475 -16.502 16.347 1.00 35.19 94 GLU A C 1
ATOM 685 O O . GLU A 1 94 ? -3.668 -15.608 17.178 1.00 35.19 94 GLU A O 1
ATOM 690 N N . THR A 1 95 ? -4.465 -17.106 15.700 1.00 39.81 95 THR A N 1
ATOM 691 C CA . THR A 1 95 ? -5.852 -17.036 16.138 1.00 39.81 95 THR A CA 1
ATOM 692 C C . THR A 1 95 ? -5.964 -18.004 17.306 1.00 39.81 95 THR A C 1
ATOM 694 O O . THR A 1 95 ? -5.562 -19.154 17.170 1.00 39.81 95 THR A O 1
ATOM 697 N N . LYS A 1 96 ? -6.429 -17.481 18.440 1.00 32.72 96 LYS A N 1
ATOM 698 C CA . LYS A 1 96 ? -6.762 -18.225 19.657 1.00 32.72 96 LYS A CA 1
ATOM 699 C C . LYS A 1 96 ? -7.590 -19.478 19.367 1.00 32.72 96 LYS A C 1
ATOM 701 O O . LYS A 1 96 ? -8.478 -19.373 18.489 1.00 32.72 96 LYS A O 1
#

Secondary structure (DSSP, 8-state):
-HHHHHHHHHHHS-----------PSPPTT--------------TTTS----HHHHHHHHHHHHT--GGG---EEEEETTEEEEE-TT--------

pLDDT: mean 72.24, std 17.6, range [32.72, 94.56]

Sequence (96 aa):
MHRVQVLSGHLSTNNRVGMRQSSASAAAPNDIAVVHGLRTAISRAKRGSFKLLSAVMSAVLKDVGLRPSLLGDVCVGNPKVIHTTPVPQLTSCETK

InterPro domains:
  IPR016039 Thiolase-like [G3DSA:3.40.47.10] (29-87)